Protein AF-A0AAD3ZV87-F1 (afdb_monomer)

Radius of gyration: 16.77 Å; Cα contacts (8 Å, |Δi|>4): 66; chains: 1; bounding box: 45×20×48 Å

Foldseek 3Di:
DDPPPPPDDDDDDDDQPWAFLVVVCVVVVHDSVVSVVCCVVVVFPWDDPDVVHTITTRSVVVVVVVCVVVVHPDDDPPPPDDD

Mean predicted aligned error: 7.03 Å

Secondary structure (DSSP, 8-state):
------PPP---------EEHHHHHHHHT--HHHHHHHHHTTSS-EE-SSTTS--EE-HHHHHHHHHHHTT------TTSS--

Solvent-accessible surface area (backbone atoms only — not comparable to full-atom values): 5382 Å² total; per-residue (Å²): 132,83,78,73,81,82,70,83,85,81,88,84,90,76,93,43,76,68,36,41,48,59,59,47,9,60,75,67,75,47,52,51,67,58,46,49,48,34,42,75,74,60,77,41,59,66,48,58,92,46,93,94,47,76,52,24,39,34,44,51,58,55,52,52,55,51,41,50,75,68,72,46,92,79,81,77,75,82,79,84,75,72,126

Nearest PDB structures (foldseek):
  4j2n-assembly1_A  TM=8.350E-01  e=2.183E-01  Pukovnikvirus pukovnik
  6amk-assembly1_B  TM=7.149E-01  e=1.571E-01  Streptomyces venezuelae
  6amk-assembly1_A  TM=7.252E-01  e=1.792E-01  Streptomyces venezuelae
  6ama-assembly1_A  TM=7.689E-01  e=3.460E-01  Streptomyces venezuela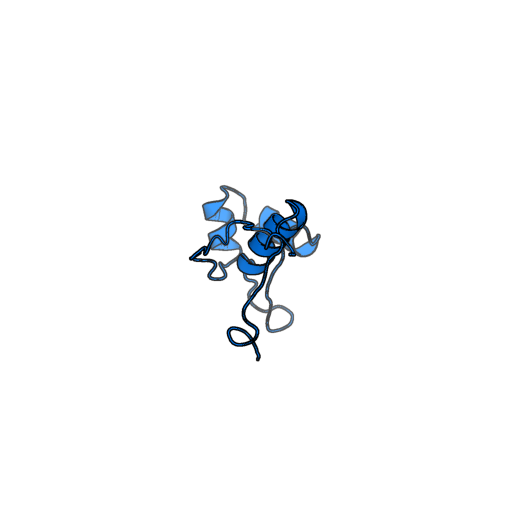e
  6ama-assembly1_B  TM=6.998E-01  e=2.840E-01  Streptomyces venezuelae

Sequence (83 aa):
MNKKDERPVIVLKVDLDPMTLEQWAEKTKQTVRAVAKQADDGNIPVIQKVKGGKRYVNRAKMFLTSMEAADWDVRVPNDMYSL

Structure (mmCIF, N/CA/C/O backbone):
data_AF-A0AAD3ZV87-F1
#
_entry.id   AF-A0AAD3ZV87-F1
#
loop_
_atom_site.group_PDB
_atom_site.id
_atom_site.type_symbol
_atom_site.label_atom_id
_atom_site.label_alt_id
_atom_site.label_comp_id
_atom_site.label_asym_id
_atom_site.label_entity_id
_atom_site.label_seq_id
_atom_site.pdbx_PDB_ins_code
_atom_site.Cartn_x
_atom_site.Cartn_y
_atom_site.Cartn_z
_atom_site.occupancy
_atom_site.B_iso_or_equiv
_atom_site.auth_seq_id
_atom_site.auth_comp_id
_atom_site.auth_asym_id
_atom_site.auth_atom_id
_atom_site.pdbx_PDB_model_num
ATOM 1 N N . MET A 1 1 ? 31.666 -11.120 -31.266 1.00 37.88 1 MET A N 1
ATOM 2 C CA . MET A 1 1 ? 31.457 -9.792 -30.643 1.00 37.88 1 MET A CA 1
ATOM 3 C C . MET A 1 1 ? 30.025 -9.739 -30.142 1.00 37.88 1 MET A C 1
ATOM 5 O O . MET A 1 1 ? 29.119 -9.658 -30.959 1.00 37.88 1 MET A O 1
ATOM 9 N N . ASN A 1 2 ? 29.814 -9.883 -28.830 1.00 45.62 2 ASN A N 1
ATOM 10 C CA . ASN A 1 2 ? 28.483 -9.758 -28.231 1.00 45.62 2 ASN A CA 1
ATOM 11 C C . ASN A 1 2 ? 28.024 -8.305 -28.374 1.00 45.62 2 ASN A C 1
ATOM 13 O O . ASN A 1 2 ? 28.664 -7.408 -27.824 1.00 45.62 2 ASN A O 1
ATOM 17 N N . LYS A 1 3 ? 26.940 -8.076 -29.123 1.00 52.97 3 LYS A N 1
ATOM 18 C CA . LYS A 1 3 ? 26.186 -6.824 -29.043 1.00 52.97 3 LYS A CA 1
ATOM 19 C C . LYS A 1 3 ? 25.744 -6.703 -27.588 1.00 52.97 3 LYS A C 1
ATOM 21 O O . LYS A 1 3 ? 24.992 -7.546 -27.114 1.00 52.97 3 LYS A O 1
ATOM 26 N N . LYS A 1 4 ? 26.292 -5.734 -26.854 1.00 58.59 4 LYS A N 1
ATOM 27 C CA . LYS A 1 4 ? 25.760 -5.388 -25.537 1.00 58.59 4 LYS A CA 1
ATOM 28 C C . LYS A 1 4 ? 24.304 -5.001 -25.772 1.00 58.59 4 LYS A C 1
ATOM 30 O O . LYS A 1 4 ? 24.053 -4.088 -26.550 1.00 58.59 4 LYS A O 1
ATOM 35 N N . ASP A 1 5 ? 23.377 -5.733 -25.167 1.00 58.25 5 ASP A N 1
ATOM 36 C CA . ASP A 1 5 ? 21.977 -5.333 -25.094 1.00 58.25 5 ASP A CA 1
ATOM 37 C C . ASP A 1 5 ? 21.922 -3.940 -24.455 1.00 58.25 5 ASP A C 1
ATOM 39 O O . ASP A 1 5 ? 22.038 -3.806 -23.237 1.00 58.25 5 ASP A O 1
ATOM 43 N N . GLU A 1 6 ? 21.781 -2.893 -25.269 1.00 66.19 6 GLU A N 1
ATOM 44 C CA . GLU A 1 6 ? 21.527 -1.518 -24.826 1.00 66.19 6 GLU A CA 1
ATOM 45 C C . GLU A 1 6 ? 20.075 -1.399 -24.347 1.00 66.19 6 GLU A C 1
ATOM 47 O O . GLU A 1 6 ? 19.275 -0.621 -24.864 1.00 66.19 6 GLU A O 1
ATOM 52 N N . ARG A 1 7 ? 19.693 -2.220 -23.365 1.00 70.81 7 ARG A N 1
ATOM 53 C CA . ARG A 1 7 ? 18.418 -2.037 -22.679 1.00 70.81 7 ARG A CA 1
ATOM 54 C C . ARG A 1 7 ? 18.492 -0.708 -21.916 1.00 70.81 7 ARG A C 1
ATOM 56 O O . ARG A 1 7 ? 19.424 -0.531 -21.126 1.00 70.81 7 ARG A O 1
ATOM 63 N N . PRO A 1 8 ? 17.564 0.237 -22.153 1.00 80.38 8 PRO A N 1
ATOM 64 C CA . PRO A 1 8 ? 17.606 1.539 -21.506 1.00 80.38 8 PRO A CA 1
ATOM 65 C C . PRO A 1 8 ? 17.443 1.373 -19.995 1.00 80.38 8 PRO A C 1
ATOM 67 O O . PRO A 1 8 ? 16.490 0.753 -19.524 1.00 80.38 8 PRO A O 1
ATOM 70 N N . VAL A 1 9 ? 18.376 1.940 -19.232 1.00 83.31 9 VAL A N 1
ATOM 71 C CA . VAL A 1 9 ? 18.276 2.010 -17.772 1.00 83.31 9 VAL A CA 1
ATOM 72 C C . VAL A 1 9 ? 17.522 3.283 -17.409 1.00 83.31 9 VAL A C 1
ATOM 74 O O . VAL A 1 9 ? 17.978 4.386 -17.705 1.00 83.31 9 VAL A O 1
ATOM 77 N N . ILE A 1 10 ? 16.368 3.129 -16.759 1.00 84.19 10 ILE A N 1
ATOM 78 C CA . ILE A 1 10 ? 15.537 4.241 -16.288 1.00 84.19 10 ILE A CA 1
ATOM 79 C C . ILE A 1 10 ? 15.706 4.361 -14.772 1.00 84.19 10 ILE A C 1
ATOM 81 O O . ILE A 1 10 ? 15.448 3.410 -14.037 1.00 84.19 10 ILE A O 1
ATOM 85 N N . VAL A 1 11 ? 16.121 5.538 -14.300 1.00 85.00 11 VAL A N 1
ATOM 86 C CA . VAL A 1 11 ? 16.244 5.838 -12.866 1.00 85.00 11 VAL A CA 1
ATOM 87 C C . VAL A 1 11 ? 15.021 6.629 -12.414 1.00 85.00 11 VAL A C 1
ATOM 89 O O . VAL A 1 11 ? 14.784 7.740 -12.886 1.00 85.00 11 VAL A O 1
ATOM 92 N N . LEU A 1 12 ? 14.248 6.065 -11.485 1.00 82.94 12 LEU A N 1
ATOM 93 C CA . LEU A 1 12 ? 13.046 6.687 -10.933 1.00 82.94 12 LEU A CA 1
ATOM 94 C C . LEU A 1 12 ? 13.309 7.180 -9.508 1.00 82.94 12 LEU A C 1
ATOM 96 O O . LEU A 1 12 ? 13.718 6.408 -8.643 1.00 82.94 12 LEU A O 1
ATOM 100 N N . LYS A 1 13 ? 13.021 8.458 -9.247 1.00 84.44 13 LYS A N 1
ATOM 101 C CA . LYS A 1 13 ? 12.957 9.013 -7.890 1.00 84.44 13 LYS A CA 1
ATOM 102 C C . LYS A 1 13 ? 11.492 9.173 -7.508 1.00 84.44 13 LYS A C 1
ATOM 104 O O . LYS A 1 13 ? 10.799 10.027 -8.052 1.00 84.44 13 LYS A O 1
ATOM 109 N N . VAL A 1 14 ? 11.026 8.334 -6.591 1.00 83.62 14 VAL A N 1
ATOM 110 C CA . VAL A 1 14 ? 9.623 8.262 -6.174 1.00 83.62 14 VAL A CA 1
ATOM 111 C C . VAL A 1 14 ? 9.511 8.506 -4.676 1.00 83.62 14 VAL A C 1
ATOM 113 O O . VAL A 1 14 ? 10.245 7.914 -3.891 1.00 83.62 14 VAL A O 1
ATOM 116 N N . ASP A 1 15 ? 8.587 9.379 -4.283 1.00 87.19 15 ASP A N 1
ATOM 117 C CA . ASP A 1 15 ? 8.229 9.576 -2.879 1.00 87.19 15 ASP A CA 1
ATOM 118 C C . ASP A 1 15 ? 7.167 8.542 -2.485 1.00 87.19 15 ASP A C 1
ATOM 120 O O . ASP A 1 15 ? 5.992 8.622 -2.874 1.00 87.19 15 ASP A O 1
ATOM 124 N N . LEU A 1 16 ? 7.610 7.539 -1.731 1.00 89.19 16 LEU A N 1
ATOM 125 C CA . LEU A 1 16 ? 6.812 6.396 -1.303 1.00 89.19 16 LEU A CA 1
ATOM 126 C C . LEU A 1 16 ? 6.762 6.270 0.218 1.00 89.19 16 LEU A C 1
ATOM 12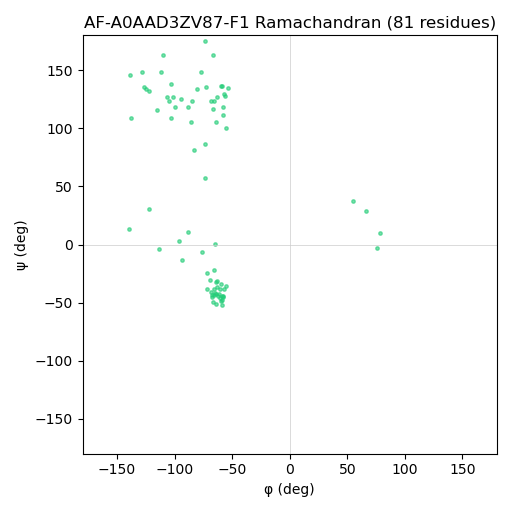8 O O . LEU A 1 16 ? 6.591 5.160 0.731 1.00 89.19 16 LEU A O 1
ATOM 132 N N . ASP A 1 17 ? 6.844 7.402 0.922 1.00 91.06 17 ASP A N 1
ATOM 133 C CA . ASP A 1 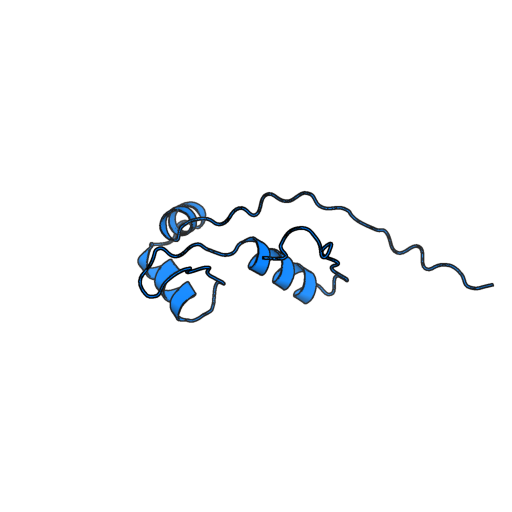17 ? 6.728 7.427 2.375 1.00 91.06 17 ASP A CA 1
ATOM 134 C C . ASP A 1 17 ? 5.434 6.730 2.834 1.00 91.06 17 ASP A C 1
ATOM 136 O O . ASP A 1 17 ? 4.363 6.948 2.236 1.00 91.06 17 ASP A O 1
ATOM 140 N N . PRO A 1 18 ? 5.506 5.862 3.866 1.00 92.31 18 PRO A N 1
ATOM 141 C CA . PRO A 1 18 ? 4.334 5.183 4.396 1.00 92.31 18 PRO A CA 1
ATOM 142 C C . PRO A 1 18 ? 3.282 6.182 4.878 1.00 92.31 18 PRO A C 1
ATOM 144 O O . PRO A 1 18 ? 3.587 7.141 5.582 1.00 92.31 18 PRO A O 1
ATOM 147 N N . MET A 1 19 ? 2.021 5.918 4.548 1.00 95.31 19 MET A N 1
ATOM 148 C CA . MET A 1 19 ? 0.883 6.746 4.964 1.00 95.31 19 MET A CA 1
ATOM 149 C C . MET A 1 19 ? 0.014 5.979 5.950 1.00 95.31 19 MET A C 1
ATOM 151 O O . MET A 1 19 ? -0.089 4.759 5.855 1.00 95.31 19 MET A O 1
ATOM 155 N N . THR A 1 20 ? -0.639 6.657 6.888 1.00 97.38 20 THR A N 1
ATOM 156 C CA . THR A 1 20 ? -1.596 5.983 7.781 1.00 97.38 20 THR A CA 1
ATOM 157 C C . THR A 1 20 ? -2.817 5.490 6.998 1.00 97.38 20 THR A C 1
ATOM 159 O O . THR A 1 20 ? -3.071 5.942 5.878 1.00 97.38 20 THR A O 1
ATOM 162 N N . LEU A 1 21 ? -3.602 4.574 7.577 1.00 97.62 21 LEU A N 1
ATOM 163 C CA . LEU A 1 21 ? -4.842 4.119 6.932 1.00 97.62 21 LEU A CA 1
ATOM 164 C C . LEU A 1 21 ? -5.828 5.274 6.704 1.00 97.62 21 LEU A C 1
ATOM 166 O O . LEU A 1 21 ? -6.520 5.286 5.693 1.00 97.62 21 LEU A O 1
ATOM 170 N 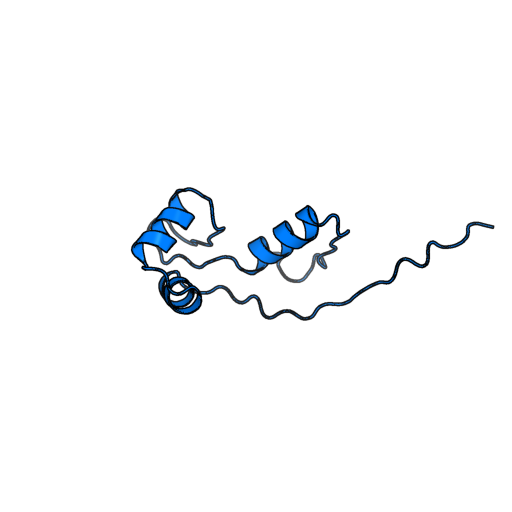N . GLU A 1 22 ? -5.863 6.258 7.604 1.00 97.81 22 GLU A N 1
ATOM 171 C CA . GLU A 1 22 ? -6.711 7.447 7.490 1.00 97.81 22 GLU A CA 1
ATOM 172 C C . GLU A 1 22 ? -6.277 8.332 6.321 1.00 97.81 22 GLU A C 1
ATOM 174 O O . GLU A 1 22 ? -7.097 8.671 5.471 1.00 97.81 22 GLU A O 1
ATOM 179 N N . GLN A 1 23 ? -4.980 8.637 6.227 1.00 97.69 23 GLN A N 1
ATOM 180 C CA . GLN A 1 23 ? -4.441 9.428 5.120 1.00 97.69 23 GLN A CA 1
ATOM 181 C C . GLN A 1 23 ? -4.630 8.711 3.775 1.00 97.69 23 GLN A C 1
ATOM 183 O O . GLN A 1 23 ? -4.894 9.341 2.752 1.00 97.69 23 GLN A O 1
ATOM 188 N N . TRP A 1 24 ? -4.503 7.381 3.757 1.00 97.12 24 TRP A N 1
ATOM 189 C CA . TRP A 1 24 ? -4.757 6.588 2.557 1.00 97.12 24 TRP A CA 1
ATOM 190 C C . TRP A 1 24 ? -6.238 6.582 2.166 1.00 97.12 24 TRP A C 1
ATOM 192 O O . TRP A 1 24 ? -6.569 6.704 0.985 1.00 97.12 24 TRP A O 1
ATOM 202 N N . ALA A 1 25 ? -7.132 6.469 3.148 1.00 98.06 25 ALA A N 1
ATOM 203 C CA . ALA A 1 25 ? -8.573 6.535 2.942 1.00 98.06 25 ALA A CA 1
ATOM 204 C C . ALA A 1 25 ? -8.988 7.888 2.354 1.00 98.06 25 ALA A C 1
ATOM 206 O O . ALA A 1 25 ? -9.680 7.920 1.339 1.00 98.06 25 ALA A O 1
ATOM 207 N N . GLU A 1 26 ? -8.475 8.988 2.906 1.00 98.06 26 GLU A N 1
ATOM 208 C CA . GLU A 1 26 ? -8.681 10.333 2.367 1.00 98.06 26 GLU A CA 1
ATOM 209 C C . GLU A 1 26 ? -8.171 10.443 0.923 1.00 98.06 26 GLU A C 1
ATOM 211 O O . GLU A 1 26 ? -8.928 10.793 0.015 1.00 98.06 26 GLU A O 1
ATOM 216 N N . LYS A 1 27 ? -6.915 10.043 0.680 1.00 95.94 27 LYS A N 1
ATOM 217 C CA . LYS A 1 27 ? -6.285 10.086 -0.648 1.00 95.94 27 LYS A CA 1
ATOM 218 C C . LYS A 1 27 ? -7.063 9.301 -1.705 1.00 95.94 27 LYS A C 1
ATOM 220 O O . LYS A 1 27 ? -7.135 9.722 -2.857 1.00 95.94 27 LYS A O 1
ATOM 225 N N . THR A 1 28 ? -7.622 8.155 -1.327 1.00 96.31 28 THR A N 1
ATOM 226 C CA . THR A 1 28 ? -8.343 7.256 -2.242 1.00 96.31 28 THR A CA 1
ATOM 227 C C . THR A 1 28 ? -9.856 7.464 -2.238 1.00 96.31 28 THR A C 1
ATOM 229 O O . THR A 1 28 ? -10.559 6.751 -2.950 1.00 96.31 28 THR A O 1
ATOM 232 N N . LYS A 1 29 ? -10.366 8.449 -1.483 1.00 98.06 29 LYS A N 1
ATOM 233 C CA . LYS A 1 29 ? -11.805 8.722 -1.316 1.00 98.06 29 LYS A CA 1
ATOM 234 C C . LYS A 1 29 ? -12.592 7.500 -0.827 1.00 98.06 29 LYS A C 1
ATOM 236 O O . LYS A 1 29 ? -13.723 7.259 -1.242 1.00 98.06 29 LYS A O 1
ATOM 241 N N . GLN A 1 30 ? -11.981 6.723 0.060 1.00 97.75 30 GLN A N 1
ATOM 242 C CA . GLN A 1 30 ? -12.574 5.546 0.689 1.00 97.75 30 GLN A CA 1
ATOM 243 C C . GLN A 1 30 ? -12.852 5.813 2.168 1.00 97.75 30 GLN A C 1
ATOM 245 O O . GLN A 1 30 ? -12.305 6.732 2.770 1.00 97.75 30 GLN A O 1
ATOM 250 N N . THR A 1 31 ? -13.685 4.981 2.791 1.00 98.38 31 THR A N 1
ATOM 251 C CA . THR A 1 31 ? -13.824 5.019 4.252 1.00 98.38 31 THR A CA 1
ATOM 252 C C . THR A 1 31 ? -12.629 4.337 4.913 1.00 98.38 31 THR A C 1
ATOM 254 O O . THR A 1 31 ? -12.101 3.348 4.396 1.00 98.38 31 THR A O 1
ATOM 257 N N . VAL A 1 32 ? -12.241 4.801 6.106 1.00 97.88 32 VAL A N 1
ATOM 258 C CA . VAL A 1 32 ? -11.170 4.163 6.898 1.00 97.88 32 VAL A CA 1
ATOM 259 C C . VAL A 1 32 ? -11.476 2.683 7.146 1.00 97.88 32 VAL A C 1
ATOM 261 O O . VAL A 1 32 ? -10.579 1.848 7.089 1.00 97.88 32 VAL A O 1
ATOM 264 N N . ARG A 1 33 ? -12.755 2.330 7.341 1.00 97.94 33 ARG A N 1
ATOM 265 C CA . ARG A 1 33 ? -13.198 0.940 7.523 1.00 97.94 33 ARG A CA 1
ATOM 266 C C . ARG A 1 33 ? -12.969 0.077 6.279 1.00 97.94 33 ARG A C 1
ATOM 268 O O . ARG A 1 33 ? -12.541 -1.064 6.422 1.00 97.94 33 ARG A O 1
ATOM 275 N N . ALA A 1 34 ? -13.239 0.599 5.082 1.00 98.19 34 ALA A N 1
ATOM 276 C CA . ALA A 1 34 ? -12.984 -0.124 3.836 1.00 98.19 34 ALA A CA 1
ATOM 277 C C . ALA A 1 34 ? -11.481 -0.354 3.621 1.00 98.19 34 ALA A C 1
ATOM 279 O O . ALA A 1 34 ? -11.072 -1.468 3.306 1.00 98.19 34 ALA A O 1
ATOM 280 N N . VAL A 1 35 ? -10.657 0.667 3.879 1.00 98.00 35 VAL A N 1
ATOM 281 C CA . VAL A 1 35 ? -9.192 0.551 3.804 1.00 98.00 35 VAL A CA 1
ATOM 282 C C . VAL A 1 35 ? -8.650 -0.429 4.846 1.00 98.00 35 VAL A C 1
ATOM 284 O O . VAL A 1 35 ? -7.805 -1.261 4.526 1.00 98.00 35 VAL A O 1
ATOM 287 N N . ALA A 1 36 ? -9.157 -0.384 6.080 1.00 97.38 36 ALA A N 1
ATOM 288 C CA . ALA A 1 36 ? -8.796 -1.345 7.118 1.00 97.38 36 ALA A CA 1
ATOM 289 C C . ALA A 1 36 ? -9.132 -2.778 6.693 1.00 97.38 36 ALA A C 1
ATOM 291 O O . ALA A 1 36 ? -8.275 -3.648 6.803 1.00 97.38 36 ALA A O 1
ATOM 292 N N . LYS A 1 37 ? -10.321 -2.999 6.117 1.00 98.12 37 LYS A N 1
ATOM 293 C CA . LYS A 1 37 ? -10.704 -4.302 5.571 1.00 98.12 37 LYS A CA 1
ATOM 294 C C . LYS A 1 37 ? -9.776 -4.751 4.439 1.00 98.12 37 LYS A C 1
ATOM 296 O O . LYS A 1 37 ? -9.376 -5.903 4.427 1.00 98.12 37 LYS A O 1
ATOM 301 N N . GLN A 1 38 ? -9.387 -3.865 3.522 1.00 97.62 38 GLN A N 1
ATOM 302 C CA . GLN A 1 38 ? -8.417 -4.208 2.472 1.00 97.62 38 GLN A CA 1
ATOM 303 C C . GLN A 1 38 ? -7.064 -4.628 3.048 1.00 97.62 38 GLN A C 1
ATOM 305 O O . GLN A 1 38 ? -6.446 -5.549 2.524 1.00 97.62 38 GLN A O 1
ATOM 310 N N . ALA A 1 39 ? -6.610 -3.969 4.116 1.00 96.69 39 ALA A N 1
ATOM 311 C CA . ALA A 1 39 ? -5.387 -4.352 4.808 1.00 96.69 39 ALA A CA 1
ATOM 312 C C . ALA A 1 39 ? -5.529 -5.709 5.515 1.00 96.69 39 ALA A C 1
ATOM 314 O O . ALA A 1 39 ? -4.624 -6.532 5.427 1.00 96.69 39 ALA A O 1
ATOM 315 N N . ASP A 1 40 ? -6.659 -5.947 6.186 1.00 96.50 40 ASP A N 1
ATOM 316 C CA . ASP A 1 40 ? -6.948 -7.207 6.884 1.00 96.50 40 ASP A CA 1
ATOM 317 C C . ASP A 1 40 ? -7.079 -8.386 5.905 1.00 96.50 40 ASP A C 1
ATOM 319 O O . ASP A 1 40 ? -6.580 -9.475 6.178 1.00 96.50 40 ASP A O 1
ATOM 323 N N . ASP A 1 41 ? -7.688 -8.151 4.740 1.00 97.19 41 ASP A N 1
ATOM 324 C CA . ASP A 1 41 ? -7.836 -9.131 3.658 1.00 97.19 41 ASP A CA 1
ATOM 325 C C . ASP A 1 41 ? -6.522 -9.343 2.867 1.00 97.19 41 ASP A C 1
ATOM 327 O O . ASP A 1 41 ? -6.461 -10.202 1.991 1.00 97.19 41 ASP A O 1
ATOM 331 N N . GLY A 1 42 ? -5.473 -8.553 3.133 1.00 94.62 42 GLY A N 1
ATOM 332 C CA . GLY A 1 42 ? -4.178 -8.638 2.445 1.00 94.62 42 GLY A CA 1
ATOM 333 C C . GLY A 1 42 ? -4.134 -8.002 1.048 1.00 94.62 42 GLY A C 1
ATOM 334 O O . GLY A 1 42 ? -3.137 -8.144 0.344 1.00 94.62 42 GLY A O 1
ATOM 335 N N . ASN A 1 43 ? -5.174 -7.264 0.649 1.00 95.94 43 ASN A N 1
ATOM 336 C CA . ASN A 1 43 ? -5.261 -6.593 -0.655 1.00 95.94 43 ASN A CA 1
ATOM 337 C C . ASN A 1 43 ? -4.330 -5.378 -0.776 1.00 95.94 43 ASN A C 1
ATOM 339 O O . ASN A 1 43 ? -3.965 -4.984 -1.883 1.00 95.94 43 ASN A O 1
ATOM 343 N N . ILE A 1 44 ? -3.957 -4.766 0.352 1.00 95.94 44 ILE A N 1
ATOM 344 C CA . ILE A 1 44 ? -2.935 -3.716 0.398 1.00 95.94 44 ILE A CA 1
ATOM 345 C C . ILE A 1 44 ? -1.860 -4.077 1.428 1.00 95.94 44 ILE A C 1
ATOM 347 O O . ILE A 1 44 ? -2.188 -4.492 2.542 1.00 95.94 44 ILE A O 1
ATOM 351 N N . PRO A 1 45 ? -0.570 -3.905 1.100 1.00 96.25 45 PRO A N 1
ATOM 352 C CA . PRO A 1 45 ? 0.502 -4.194 2.035 1.00 96.25 45 PRO A CA 1
ATOM 353 C C . PRO A 1 45 ? 0.550 -3.118 3.124 1.00 96.25 45 PRO A C 1
ATOM 355 O O . PRO A 1 45 ? 0.506 -1.917 2.842 1.00 96.25 45 PRO A O 1
ATOM 358 N N . VAL A 1 46 ? 0.692 -3.543 4.378 1.00 97.06 46 VAL A N 1
ATOM 359 C CA . VAL A 1 46 ? 0.781 -2.647 5.536 1.00 97.06 46 VAL A CA 1
ATOM 360 C C . VAL A 1 46 ? 1.993 -2.955 6.409 1.00 97.06 46 VAL A C 1
ATOM 362 O O . VAL A 1 46 ? 2.419 -4.098 6.534 1.00 97.06 46 VAL A O 1
ATOM 365 N N . ILE A 1 47 ? 2.540 -1.916 7.034 1.00 95.31 47 ILE A N 1
ATOM 366 C CA . ILE A 1 47 ? 3.556 -1.997 8.081 1.00 95.31 47 ILE A CA 1
ATOM 367 C C . ILE A 1 47 ? 2.858 -1.797 9.424 1.00 95.31 47 ILE A C 1
ATOM 369 O O . ILE A 1 47 ? 2.162 -0.799 9.639 1.00 95.31 47 ILE A O 1
ATOM 373 N N . GLN A 1 48 ? 3.085 -2.732 10.343 1.00 94.62 48 GLN A N 1
ATOM 374 C CA . GLN A 1 48 ? 2.648 -2.647 11.729 1.00 94.62 48 GLN A CA 1
ATOM 375 C C . GLN A 1 48 ? 3.786 -3.137 12.630 1.00 94.62 48 GLN A C 1
ATOM 377 O O . GLN A 1 48 ? 4.098 -4.322 12.649 1.00 94.62 48 GLN A O 1
ATOM 382 N N . LYS A 1 49 ? 4.430 -2.220 13.367 1.00 89.81 49 LYS A N 1
ATOM 383 C CA . LYS A 1 49 ? 5.614 -2.553 14.185 1.00 89.81 49 LYS A CA 1
ATOM 384 C C . LYS A 1 49 ? 5.295 -3.432 15.398 1.00 89.81 49 LYS A C 1
ATOM 386 O O . LYS A 1 49 ? 6.145 -4.194 15.836 1.00 89.81 49 LYS A O 1
ATOM 391 N N . VAL A 1 50 ? 4.092 -3.303 15.956 1.00 92.62 50 VAL A N 1
ATOM 392 C CA . VAL A 1 50 ? 3.641 -4.045 17.143 1.00 92.62 50 VAL A CA 1
ATOM 393 C C . VAL A 1 50 ? 2.196 -4.485 16.960 1.00 92.62 50 VAL A C 1
ATOM 395 O O . VAL A 1 50 ? 1.399 -3.758 16.364 1.00 92.62 50 VAL A O 1
ATOM 398 N N . LYS A 1 51 ? 1.831 -5.652 17.494 1.00 88.88 51 LYS A N 1
ATOM 399 C CA . LYS A 1 51 ? 0.456 -6.163 17.427 1.00 88.88 51 LYS A CA 1
ATOM 400 C C . LYS A 1 51 ? -0.525 -5.146 18.026 1.00 88.88 51 LYS A C 1
ATOM 402 O O . LYS A 1 51 ? -0.321 -4.671 19.137 1.00 88.88 51 LYS A O 1
ATOM 407 N N . GLY A 1 52 ? -1.572 -4.800 17.277 1.00 89.25 52 GLY A N 1
ATOM 408 C CA . GLY A 1 52 ? -2.559 -3.784 17.675 1.00 89.25 52 GLY A CA 1
ATOM 409 C C . GLY A 1 52 ? -2.080 -2.330 17.550 1.00 89.25 52 GLY A C 1
ATOM 410 O O . GLY A 1 52 ? -2.862 -1.413 17.776 1.00 89.25 52 GLY A O 1
ATOM 411 N N . GLY A 1 53 ? -0.823 -2.100 17.159 1.00 91.62 53 GLY A N 1
ATOM 412 C CA . GLY A 1 53 ? -0.277 -0.767 16.926 1.00 91.62 53 GLY A CA 1
ATOM 413 C C . GLY A 1 53 ? -0.783 -0.122 15.636 1.00 91.62 53 GLY A C 1
ATOM 414 O O . GLY A 1 53 ? -1.471 -0.747 14.824 1.00 91.62 53 GLY A O 1
ATOM 415 N N . LYS A 1 54 ? -0.392 1.138 15.427 1.00 94.88 54 LYS A N 1
ATOM 416 C CA . LYS A 1 54 ? -0.771 1.913 14.241 1.00 94.88 54 LYS A CA 1
ATOM 417 C C . LYS A 1 54 ? -0.288 1.234 12.957 1.00 94.88 54 LYS A C 1
ATOM 419 O O . LYS A 1 54 ? 0.846 0.755 12.885 1.00 94.88 54 LYS A O 1
ATOM 424 N N . ARG A 1 55 ? -1.166 1.209 11.955 1.00 96.94 55 ARG A N 1
ATOM 425 C CA . ARG A 1 55 ? -0.917 0.609 10.642 1.00 96.94 55 ARG A CA 1
ATOM 426 C C . ARG A 1 55 ? -0.633 1.690 9.612 1.00 96.94 55 ARG A C 1
ATOM 428 O O . ARG A 1 55 ? -1.319 2.713 9.577 1.00 96.94 55 ARG A O 1
ATOM 435 N N . TYR A 1 56 ? 0.357 1.427 8.770 1.00 97.44 56 TYR A N 1
ATOM 436 C CA . TYR A 1 56 ? 0.755 2.304 7.677 1.00 97.44 56 TYR A CA 1
ATOM 437 C C . TYR A 1 56 ? 0.720 1.526 6.368 1.00 97.44 56 TYR A C 1
ATOM 439 O O . TYR A 1 56 ? 1.233 0.414 6.309 1.00 97.44 56 TYR A O 1
ATOM 447 N N . VAL A 1 57 ? 0.145 2.093 5.315 1.00 97.06 57 VAL A N 1
ATOM 448 C CA . VAL A 1 57 ? 0.173 1.515 3.972 1.00 97.06 57 VAL A CA 1
ATOM 449 C C . VAL A 1 57 ? 1.602 1.561 3.436 1.00 97.06 57 VAL A C 1
ATOM 451 O O . VAL A 1 57 ? 2.218 2.627 3.357 1.00 97.06 57 VAL A O 1
ATOM 454 N N . ASN A 1 58 ? 2.127 0.396 3.058 1.00 95.88 58 ASN A N 1
ATOM 455 C CA . ASN A 1 58 ? 3.462 0.240 2.497 1.00 95.88 58 ASN A CA 1
ATOM 456 C C . ASN A 1 58 ? 3.449 0.542 0.993 1.00 95.88 58 ASN A C 1
ATOM 458 O O . ASN A 1 58 ? 3.392 -0.352 0.145 1.00 95.88 58 ASN A O 1
ATOM 462 N N . ARG A 1 59 ? 3.502 1.833 0.665 1.00 94.19 59 ARG A N 1
ATOM 463 C CA . ARG A 1 59 ? 3.475 2.325 -0.719 1.00 94.19 59 ARG A CA 1
ATOM 464 C C . ARG A 1 59 ? 4.689 1.871 -1.533 1.00 94.19 59 ARG A C 1
ATOM 466 O O . ARG A 1 59 ? 4.538 1.606 -2.722 1.00 94.19 59 ARG A O 1
ATOM 473 N N . ALA A 1 60 ? 5.851 1.723 -0.894 1.00 91.50 60 ALA A N 1
ATOM 474 C CA . ALA A 1 60 ? 7.048 1.170 -1.524 1.00 91.50 60 ALA A CA 1
ATOM 475 C C . ALA A 1 60 ? 6.805 -0.255 -2.030 1.00 91.50 60 ALA A C 1
ATOM 477 O O . ALA A 1 60 ? 7.053 -0.546 -3.198 1.00 91.50 60 ALA A O 1
ATOM 478 N N . LYS A 1 61 ? 6.224 -1.123 -1.189 1.00 92.06 61 LYS A N 1
ATOM 479 C CA . LYS A 1 61 ? 5.900 -2.493 -1.598 1.00 92.06 61 LYS A CA 1
ATOM 480 C C . LYS A 1 61 ? 4.893 -2.520 -2.747 1.00 92.06 61 LYS A C 1
ATOM 482 O O . LYS A 1 61 ? 5.142 -3.245 -3.699 1.00 92.06 61 LYS A O 1
ATOM 487 N N . MET A 1 62 ? 3.827 -1.710 -2.696 1.00 92.75 62 MET A N 1
ATOM 488 C CA . MET A 1 62 ? 2.837 -1.626 -3.788 1.00 92.75 62 MET A CA 1
ATOM 489 C C . MET A 1 62 ? 3.472 -1.235 -5.123 1.00 92.75 62 MET A C 1
ATOM 491 O O . MET A 1 62 ? 3.146 -1.808 -6.163 1.00 92.75 62 MET A O 1
ATOM 495 N N . PHE A 1 63 ? 4.364 -0.244 -5.097 1.00 92.44 63 PHE A N 1
ATOM 496 C CA . PHE A 1 63 ? 5.056 0.225 -6.288 1.00 92.44 63 PHE A CA 1
ATOM 497 C C . PHE A 1 63 ? 5.945 -0.873 -6.876 1.00 92.44 63 PHE A C 1
ATOM 499 O O . PHE A 1 63 ? 5.799 -1.202 -8.050 1.00 92.44 63 PHE A O 1
ATOM 506 N N . LEU A 1 64 ? 6.795 -1.490 -6.049 1.00 90.75 64 LEU A N 1
ATOM 507 C CA . LEU A 1 64 ? 7.693 -2.563 -6.481 1.00 90.75 64 LEU A CA 1
ATOM 508 C C . LEU A 1 64 ? 6.919 -3.749 -7.065 1.00 90.75 64 LEU A C 1
ATOM 510 O O . LEU A 1 64 ? 7.214 -4.162 -8.180 1.00 90.75 64 LEU A O 1
ATOM 514 N N . THR A 1 65 ? 5.868 -4.222 -6.386 1.00 90.50 65 THR A N 1
ATOM 515 C CA . THR A 1 65 ? 5.048 -5.334 -6.897 1.00 90.50 65 THR A CA 1
ATOM 516 C C . THR A 1 65 ? 4.349 -4.990 -8.208 1.00 90.50 65 THR A C 1
ATOM 518 O O . THR A 1 65 ? 4.142 -5.867 -9.037 1.00 90.50 65 THR A O 1
ATOM 521 N N . SER A 1 66 ? 3.985 -3.719 -8.417 1.00 91.75 66 SER A N 1
ATOM 522 C CA . SER A 1 66 ? 3.373 -3.279 -9.676 1.00 91.75 66 SER A CA 1
ATOM 523 C C . SER A 1 66 ? 4.384 -3.250 -10.823 1.00 91.75 66 SER A C 1
ATOM 525 O O . SER A 1 66 ? 4.036 -3.607 -11.943 1.00 91.75 66 SER A O 1
ATOM 527 N N . MET A 1 67 ? 5.628 -2.842 -10.554 1.00 92.62 67 MET A N 1
ATOM 528 C CA . MET A 1 67 ? 6.710 -2.870 -11.544 1.00 92.62 67 MET A CA 1
ATOM 529 C C . MET A 1 67 ? 7.092 -4.312 -11.902 1.00 92.62 67 MET A C 1
ATOM 531 O O . MET A 1 67 ? 7.185 -4.642 -13.080 1.00 92.62 67 MET A O 1
ATOM 535 N N . GLU A 1 68 ? 7.232 -5.184 -10.899 1.00 90.69 68 GLU A N 1
ATOM 536 C CA . GLU A 1 68 ? 7.473 -6.621 -11.091 1.00 90.69 68 GLU A CA 1
ATOM 537 C C . GLU A 1 68 ? 6.350 -7.267 -11.922 1.00 90.69 68 GLU A C 1
ATOM 539 O O . GLU A 1 68 ? 6.622 -7.984 -12.880 1.00 90.69 68 GLU A O 1
ATOM 544 N N . ALA A 1 69 ? 5.081 -6.963 -11.620 1.00 91.81 69 ALA A N 1
ATOM 545 C CA . ALA A 1 69 ? 3.933 -7.468 -12.379 1.00 91.81 69 ALA A CA 1
ATOM 546 C C . ALA A 1 69 ? 3.865 -6.943 -13.826 1.00 91.81 69 ALA A C 1
ATOM 548 O O . ALA A 1 69 ? 3.228 -7.564 -14.674 1.00 91.81 69 ALA A O 1
ATOM 549 N N . ALA A 1 70 ? 4.509 -5.808 -14.108 1.00 93.44 70 ALA A N 1
ATOM 550 C CA . ALA A 1 70 ? 4.652 -5.246 -15.447 1.00 93.44 70 ALA A CA 1
ATOM 551 C C . ALA A 1 70 ? 5.902 -5.766 -16.189 1.00 93.44 70 ALA A C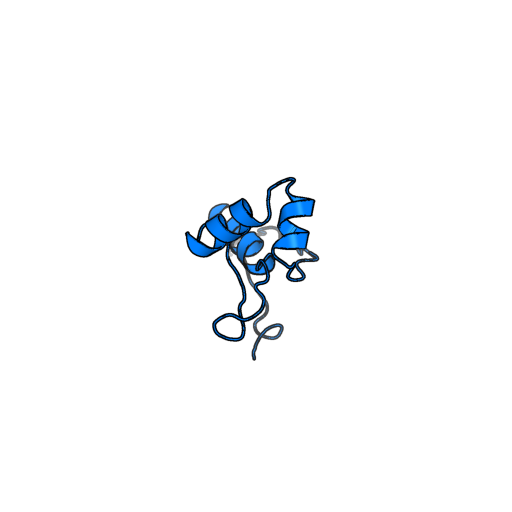 1
ATOM 553 O O . ALA A 1 70 ? 6.245 -5.213 -17.233 1.00 93.44 70 ALA A O 1
ATOM 554 N N . ASP A 1 71 ? 6.571 -6.797 -15.657 1.00 90.88 71 ASP A N 1
ATOM 555 C CA . ASP A 1 71 ? 7.760 -7.450 -16.226 1.00 90.88 71 ASP A CA 1
ATOM 556 C C . ASP A 1 71 ? 9.014 -6.550 -16.275 1.00 90.88 71 ASP A C 1
ATOM 558 O O . ASP A 1 71 ? 9.889 -6.687 -17.132 1.00 90.88 71 ASP A O 1
ATOM 562 N N . TRP A 1 72 ? 9.120 -5.596 -15.340 1.00 89.12 72 TRP A N 1
ATOM 563 C CA . TRP A 1 72 ? 10.331 -4.787 -15.177 1.00 89.12 72 TRP A CA 1
ATOM 564 C C . TRP A 1 72 ? 11.395 -5.556 -14.377 1.00 89.12 72 TRP A C 1
ATOM 566 O O . TRP A 1 72 ? 11.114 -6.080 -13.300 1.00 89.12 72 TRP A O 1
ATOM 576 N N . ASP A 1 73 ? 12.651 -5.540 -14.845 1.00 86.12 73 ASP A N 1
ATOM 577 C CA . ASP A 1 73 ? 13.823 -5.952 -14.047 1.00 86.12 73 ASP A CA 1
ATOM 578 C C . ASP A 1 73 ? 14.132 -4.859 -13.011 1.00 86.12 73 ASP A C 1
ATOM 580 O O . ASP A 1 73 ? 14.893 -3.919 -13.265 1.00 86.12 73 ASP A O 1
ATOM 584 N N . VAL A 1 74 ? 13.470 -4.937 -11.854 1.00 84.06 74 VAL A N 1
ATOM 585 C CA . VAL A 1 74 ? 13.626 -3.965 -10.768 1.00 84.06 74 VAL A CA 1
ATOM 586 C C . VAL A 1 74 ? 14.819 -4.335 -9.896 1.00 84.06 74 VAL A C 1
ATOM 588 O O . VAL A 1 74 ? 14.862 -5.398 -9.282 1.00 84.06 74 VAL A O 1
ATOM 591 N N . ARG A 1 75 ? 15.766 -3.404 -9.759 1.00 82.50 75 ARG A N 1
ATOM 592 C CA . ARG A 1 75 ? 16.901 -3.535 -8.838 1.00 82.50 75 ARG A CA 1
ATOM 593 C C . ARG A 1 75 ? 16.818 -2.470 -7.763 1.00 82.50 75 ARG A C 1
ATOM 595 O O . ARG A 1 75 ? 16.919 -1.280 -8.054 1.00 82.50 75 ARG A O 1
ATOM 602 N N . VAL A 1 76 ? 16.655 -2.905 -6.519 1.00 77.38 76 VAL A N 1
ATOM 603 C CA . VAL A 1 76 ? 16.746 -2.028 -5.350 1.00 77.38 76 VAL A CA 1
ATOM 604 C C . VAL A 1 76 ? 18.182 -2.109 -4.826 1.00 77.38 76 VAL A C 1
ATOM 606 O O . VAL A 1 76 ? 18.660 -3.217 -4.588 1.00 77.38 76 VAL A O 1
ATOM 609 N N . PRO A 1 77 ? 18.904 -0.986 -4.667 1.00 70.12 77 PRO A N 1
ATOM 610 C CA . PRO A 1 77 ? 20.218 -0.999 -4.033 1.00 70.12 77 PRO A CA 1
ATOM 611 C C . PRO A 1 77 ? 20.104 -1.597 -2.624 1.00 70.12 77 PRO A C 1
ATOM 613 O O . PRO A 1 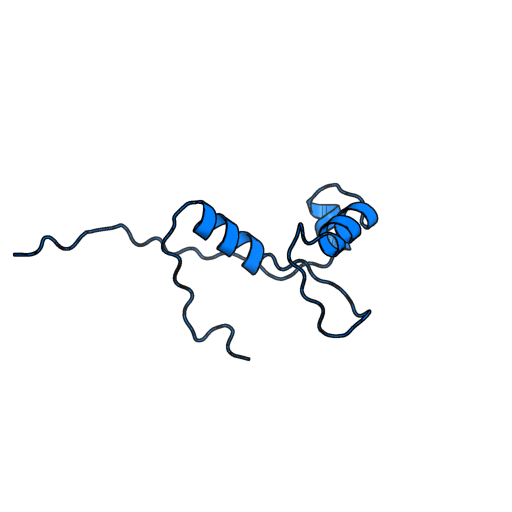77 ? 19.250 -1.165 -1.848 1.00 70.12 77 PRO A O 1
ATOM 616 N N . ASN A 1 78 ? 20.952 -2.577 -2.300 1.00 57.00 78 ASN A N 1
ATOM 617 C CA . ASN A 1 78 ? 20.880 -3.374 -1.064 1.00 57.00 78 ASN A CA 1
ATOM 618 C C . ASN A 1 78 ? 21.112 -2.575 0.236 1.00 57.00 78 ASN A C 1
ATOM 620 O O . ASN A 1 78 ? 21.008 -3.1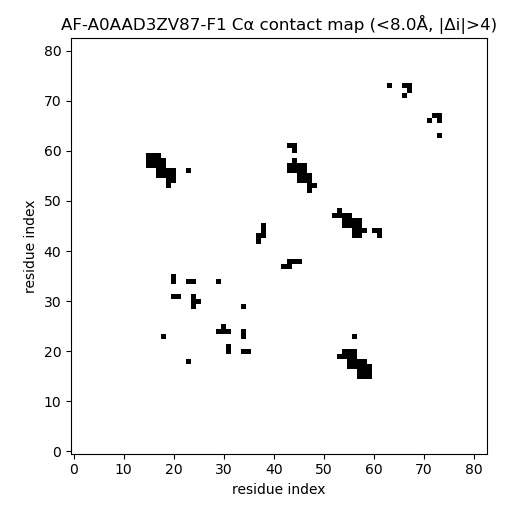38 1.322 1.00 57.00 78 ASN A O 1
ATOM 624 N N . ASP A 1 79 ? 21.348 -1.267 0.145 1.00 55.31 79 ASP A N 1
ATOM 625 C CA . ASP A 1 79 ? 21.945 -0.494 1.234 1.00 55.31 79 ASP A CA 1
ATOM 626 C C . ASP A 1 79 ? 20.974 0.537 1.842 1.00 55.31 79 ASP A C 1
ATOM 628 O O . ASP A 1 79 ? 21.3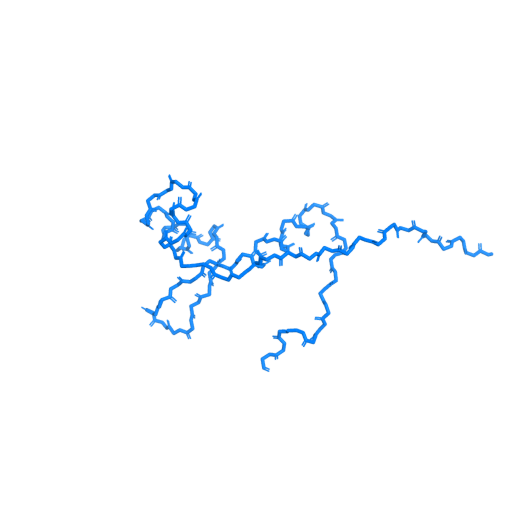17 1.212 2.807 1.00 55.31 79 ASP A O 1
ATOM 632 N N . MET A 1 80 ? 19.757 0.697 1.297 1.00 48.38 80 MET A N 1
ATOM 633 C CA . MET A 1 80 ? 18.807 1.719 1.782 1.00 48.38 80 MET A CA 1
ATOM 634 C C . MET A 1 80 ? 17.798 1.227 2.832 1.00 48.38 80 MET A C 1
ATOM 636 O O . MET A 1 80 ? 17.152 2.056 3.469 1.00 48.38 80 MET A O 1
ATOM 640 N N . TYR A 1 81 ? 17.659 -0.088 3.038 1.00 43.66 81 TYR A N 1
ATOM 641 C CA . TYR A 1 81 ? 16.664 -0.660 3.965 1.00 43.66 81 TYR A CA 1
ATOM 642 C C . TYR A 1 81 ? 17.172 -1.849 4.793 1.00 43.66 81 TYR A C 1
ATOM 644 O O . TYR A 1 81 ? 16.364 -2.549 5.406 1.00 43.66 81 TYR A O 1
ATOM 652 N N . SER A 1 82 ? 18.484 -2.101 4.822 1.00 37.47 82 SER A N 1
ATOM 653 C CA . SER A 1 82 ? 19.079 -3.038 5.777 1.00 37.47 82 SER A CA 1
ATOM 654 C C . SER A 1 82 ? 18.867 -2.495 7.195 1.00 37.47 82 SER A C 1
ATOM 656 O O . SER A 1 82 ? 19.471 -1.489 7.569 1.00 37.47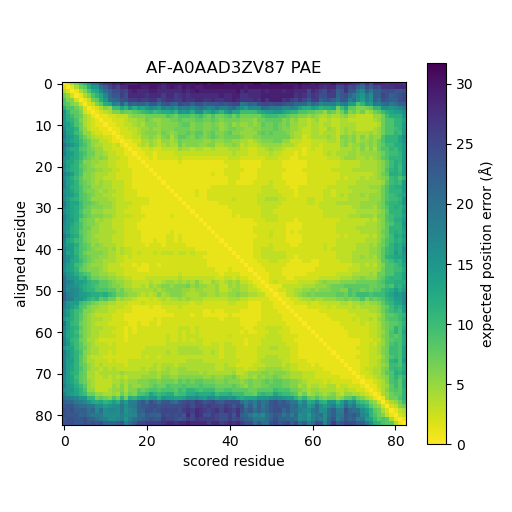 82 SER A O 1
ATOM 658 N N . LEU A 1 83 ? 17.928 -3.120 7.911 1.00 38.78 83 LEU A N 1
ATOM 659 C CA . LEU A 1 83 ? 17.638 -2.918 9.334 1.00 38.78 83 LEU A CA 1
ATOM 660 C C . LEU A 1 83 ? 18.867 -3.159 10.212 1.00 38.78 83 LEU A C 1
ATOM 662 O O . LEU A 1 83 ? 19.617 -4.114 9.910 1.00 38.78 83 LEU A O 1
#

Organism: Photobacterium damselae subsp. damselae (NCBI:txid85581)

pLDDT: mean 86.08, std 16.3, range [37.47, 98.38]